Protein AF-A0A2V9M3U2-F1 (afdb_monomer_lite)

Foldseek 3Di:
DDDDDDDDDPPDPDLPAAADEDEDPAAEEDDQSNPPHEDAAEYEDAAPYEYEYEFQYEYAYAAAYEDHYNHEYHAAYDLVGAYEYYHPDPDAAAQSYAAYEYCAEYDHERYEQASHQENYEHEDDDDPDDGHHYDYPNYHQPRYVHRYHYHHDDDD

pLDDT: mean 86.23, std 19.19, range [39.12, 98.88]

Sequence (156 aa):
MKKENARTAVLALGVVLADVSGEISQDTTWTFSGSPYIITGDVTVNGGYTLTIEPGVSAKFEAATRLIILGKLVAKGTDTDRILFTSNDPAPTKGSWGGIVAPGAASIRFATIEHADSGLSAAGGFFDGPFPHVTISDSLLRNNTRGFAYDAYVES

Radius of gyration: 18.28 Å; chains: 1; bounding box: 63×44×54 Å

Secondary structure (DSSP, 8-state):
-----------------EEEEEEE-S-EEE-GGGPSEEEEEEEEE-TT-EEEE-TT-EEEEPTT-EEEESSEEEEE--SSS-EEEEES-SS--TTSEEEEEESSEEEEESEEEESEEEEEEEEES--SSS---EEEES-EEES-SEEEEEEE----

Structure (mmCIF, N/CA/C/O backbone):
data_AF-A0A2V9M3U2-F1
#
_entry.id   AF-A0A2V9M3U2-F1
#
loop_
_atom_site.group_PDB
_atom_site.id
_atom_site.type_symbol
_atom_site.label_atom_id
_atom_site.label_alt_id
_atom_site.label_comp_id
_atom_site.label_asym_id
_atom_site.label_entity_id
_atom_site.label_seq_id
_atom_site.pdbx_PDB_ins_code
_atom_site.Cartn_x
_atom_site.Cartn_y
_atom_site.Cartn_z
_atom_site.occupancy
_atom_site.B_iso_or_equiv
_atom_site.auth_seq_id
_atom_site.auth_comp_id
_atom_site.auth_asym_id
_atom_site.auth_atom_id
_atom_site.pdbx_PDB_model_num
ATOM 1 N N . MET A 1 1 ? -42.827 29.339 -29.833 1.00 48.06 1 MET A N 1
ATOM 2 C CA . MET A 1 1 ? -41.911 28.311 -30.377 1.00 48.06 1 MET A CA 1
ATOM 3 C C . MET A 1 1 ? -40.474 28.689 -30.040 1.00 48.06 1 MET A C 1
ATOM 5 O O . MET A 1 1 ? -39.884 29.497 -30.743 1.00 48.06 1 MET A O 1
ATOM 9 N N . LYS A 1 2 ? -39.923 28.153 -28.947 1.00 42.19 2 LYS A N 1
ATOM 10 C CA . LYS A 1 2 ? -38.478 28.166 -28.684 1.00 42.19 2 LYS A CA 1
ATOM 11 C C . LYS A 1 2 ? -38.010 26.721 -28.823 1.00 42.19 2 LYS A C 1
ATOM 13 O O . LYS A 1 2 ? -38.565 25.846 -28.172 1.00 42.19 2 LYS A O 1
ATOM 18 N N . LYS A 1 3 ? -37.087 26.475 -29.751 1.00 41.81 3 LYS A N 1
ATOM 19 C CA . LYS A 1 3 ? -36.457 25.168 -29.943 1.00 41.81 3 LYS A CA 1
ATOM 20 C C . LYS A 1 3 ? -35.426 24.995 -28.828 1.00 41.81 3 LYS A C 1
ATOM 22 O O . LYS A 1 3 ? -34.456 25.747 -28.784 1.00 41.81 3 LYS A O 1
ATOM 27 N N . GLU A 1 4 ? -35.666 24.057 -27.922 1.00 41.47 4 GLU A N 1
ATOM 28 C CA . GLU A 1 4 ? -34.652 23.574 -26.987 1.00 41.47 4 GLU A CA 1
ATOM 29 C C . GLU A 1 4 ? -33.711 22.638 -27.750 1.00 41.47 4 GLU A C 1
ATOM 31 O O . GLU A 1 4 ? -34.114 21.587 -28.243 1.00 41.47 4 GLU A O 1
ATOM 36 N N . ASN A 1 5 ? -32.454 23.053 -27.893 1.00 41.53 5 ASN A N 1
ATOM 37 C CA . ASN A 1 5 ? -31.397 22.197 -28.410 1.00 41.53 5 ASN A CA 1
ATOM 38 C C . ASN A 1 5 ? -30.869 21.349 -27.253 1.00 41.53 5 ASN A C 1
ATOM 40 O O . ASN A 1 5 ? -30.126 21.845 -26.405 1.00 41.53 5 ASN A O 1
ATOM 44 N N . ALA A 1 6 ? -31.242 20.071 -27.244 1.00 48.72 6 ALA A N 1
ATOM 45 C CA . ALA A 1 6 ? -30.628 19.058 -26.403 1.00 48.72 6 ALA A CA 1
ATOM 46 C C . ALA A 1 6 ? -29.113 19.021 -26.667 1.00 48.72 6 ALA A C 1
ATOM 48 O O . ALA A 1 6 ? -28.667 18.647 -27.752 1.00 48.72 6 ALA A O 1
ATOM 49 N N . ARG A 1 7 ? -28.313 19.431 -25.679 1.00 52.56 7 ARG A N 1
ATOM 50 C CA . ARG A 1 7 ? -26.883 19.121 -25.635 1.00 52.56 7 ARG A CA 1
ATOM 51 C C . ARG A 1 7 ? -26.707 17.899 -24.745 1.00 52.56 7 ARG A C 1
ATOM 53 O O . ARG A 1 7 ? -26.876 17.974 -23.536 1.00 52.56 7 ARG A O 1
ATOM 60 N N . THR A 1 8 ? -26.441 16.784 -25.413 1.00 42.78 8 THR A N 1
ATOM 61 C CA . THR A 1 8 ? -25.941 15.497 -24.930 1.00 42.78 8 THR A CA 1
ATOM 62 C C . THR A 1 8 ? -25.300 15.555 -23.542 1.00 42.78 8 THR A C 1
ATOM 64 O O . THR A 1 8 ? -24.238 16.150 -23.370 1.00 42.78 8 THR A O 1
ATOM 67 N N . ALA A 1 9 ? -25.910 14.877 -22.570 1.00 39.12 9 ALA A N 1
ATOM 68 C CA . ALA A 1 9 ? -25.224 14.484 -21.349 1.00 39.12 9 ALA A CA 1
ATOM 69 C C . ALA A 1 9 ? -24.235 13.365 -21.705 1.00 39.12 9 ALA A C 1
ATOM 71 O O . ALA A 1 9 ? -24.638 12.246 -22.021 1.00 39.12 9 ALA A O 1
ATOM 72 N N . VAL A 1 10 ? -22.939 13.670 -21.697 1.00 42.22 10 VAL A N 1
ATOM 73 C CA . VAL A 1 10 ? -21.903 12.636 -21.685 1.00 42.22 10 VAL A CA 1
ATOM 74 C C . VAL A 1 10 ? -21.813 12.152 -20.241 1.00 42.22 10 VAL A C 1
ATOM 76 O O . VAL A 1 10 ? -21.243 12.832 -19.393 1.00 42.22 10 VAL A O 1
ATOM 79 N N . LEU A 1 11 ? -22.418 11.001 -19.942 1.00 43.78 11 LEU A N 1
ATOM 80 C CA . LEU A 1 11 ? -22.117 10.259 -18.720 1.00 43.78 11 LEU A CA 1
ATOM 81 C C . LEU A 1 11 ? -20.687 9.733 -18.860 1.00 43.78 11 LEU A C 1
ATOM 83 O O . LEU A 1 11 ? -20.460 8.647 -19.388 1.00 43.78 11 LEU A O 1
ATOM 87 N N . ALA A 1 12 ? -19.707 10.518 -18.422 1.00 43.09 12 ALA A N 1
ATOM 88 C CA . ALA A 1 12 ? -18.435 9.933 -18.055 1.00 43.09 12 ALA A CA 1
ATOM 89 C C . ALA A 1 12 ? -18.712 9.068 -16.818 1.00 43.09 12 ALA A C 1
ATOM 91 O O . ALA A 1 12 ? -18.976 9.597 -15.740 1.00 43.09 12 ALA A O 1
ATOM 92 N N . LEU A 1 13 ? -18.659 7.742 -16.964 1.00 49.88 13 LEU A N 1
ATOM 93 C CA . LEU A 1 13 ? -18.340 6.844 -15.850 1.00 49.88 13 LEU A CA 1
ATOM 94 C C . LEU A 1 13 ? -16.880 7.124 -15.467 1.00 49.88 13 LEU A C 1
ATOM 96 O O . LEU A 1 13 ? -15.972 6.357 -15.768 1.00 49.88 13 LEU A O 1
ATOM 100 N N . GLY A 1 14 ? -16.643 8.317 -14.928 1.00 40.72 14 GLY A N 1
ATOM 101 C CA . GLY A 1 14 ? -15.350 8.741 -14.442 1.00 40.72 14 GLY A CA 1
ATOM 102 C C . GLY A 1 14 ? -15.146 8.072 -13.103 1.00 40.72 14 GLY A C 1
ATOM 103 O O . GLY A 1 14 ? -15.762 8.471 -12.118 1.00 40.72 14 GLY A O 1
ATOM 104 N N . VAL A 1 15 ? -14.285 7.060 -13.065 1.00 50.09 15 VAL A N 1
ATOM 105 C CA . VAL A 1 15 ? -13.543 6.774 -11.841 1.00 50.09 15 VAL A CA 1
ATOM 106 C C . VAL A 1 15 ? -12.860 8.089 -11.482 1.00 50.09 15 VAL A C 1
ATOM 108 O O . VAL A 1 15 ? -11.994 8.559 -12.221 1.00 50.09 15 VAL A O 1
ATOM 111 N N . VAL A 1 16 ? -13.323 8.751 -10.424 1.00 51.53 16 VAL A N 1
ATOM 112 C CA . VAL A 1 16 ? -12.576 9.868 -9.855 1.00 51.53 16 VAL A CA 1
ATOM 113 C C . VAL A 1 16 ? -11.318 9.224 -9.300 1.00 51.53 16 VAL A C 1
ATOM 115 O O . VAL A 1 16 ? -11.398 8.481 -8.326 1.00 51.53 16 VAL A O 1
ATOM 118 N N . LEU A 1 17 ? -10.185 9.425 -9.974 1.00 56.06 17 LEU A N 1
ATOM 119 C CA . LEU A 1 17 ? -8.894 9.034 -9.427 1.00 56.06 17 LEU A CA 1
ATOM 120 C C . LEU A 1 17 ? -8.763 9.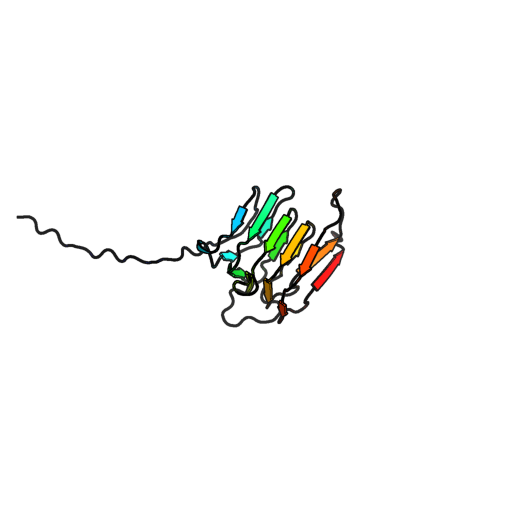747 -8.083 1.00 56.06 17 LEU A C 1
ATOM 122 O O . LEU A 1 17 ? -8.820 10.976 -8.013 1.00 56.06 17 LEU A O 1
ATOM 126 N N . ALA A 1 18 ? -8.702 8.964 -7.013 1.00 76.62 18 ALA A N 1
ATOM 127 C CA . ALA A 1 18 ? -8.449 9.500 -5.695 1.00 76.62 18 ALA A CA 1
ATOM 128 C C . ALA A 1 18 ? -6.944 9.740 -5.605 1.00 76.62 18 ALA A C 1
ATOM 130 O O . ALA A 1 18 ? -6.186 8.809 -5.329 1.00 76.62 18 ALA A O 1
ATOM 131 N N . ASP A 1 19 ? -6.521 10.969 -5.889 1.00 89.12 19 ASP A N 1
ATOM 132 C CA . ASP A 1 19 ? -5.163 11.409 -5.600 1.00 89.12 19 ASP A CA 1
ATOM 133 C C . ASP A 1 19 ? -5.012 11.502 -4.074 1.00 89.12 19 ASP A C 1
ATOM 135 O O . ASP A 1 19 ? -5.755 12.227 -3.406 1.00 89.12 19 ASP A O 1
ATOM 139 N N . VAL A 1 20 ? -4.079 10.738 -3.507 1.00 93.44 20 VAL A N 1
ATOM 140 C CA . VAL A 1 20 ? -3.863 10.634 -2.060 1.00 93.44 20 VAL A CA 1
ATOM 141 C C . VAL A 1 20 ? -2.445 11.062 -1.711 1.00 93.44 20 VAL A C 1
ATOM 143 O O . VAL A 1 20 ? -1.473 10.603 -2.305 1.00 93.44 20 VAL A O 1
ATOM 146 N N . SER A 1 21 ? -2.324 11.938 -0.719 1.00 95.75 21 SER A N 1
ATOM 147 C CA . SER A 1 21 ? -1.053 12.362 -0.130 1.00 95.75 21 SER A CA 1
ATOM 148 C C . SER A 1 21 ? -1.302 12.950 1.263 1.00 95.75 21 SER A C 1
ATOM 150 O O . SER A 1 21 ? -2.445 13.265 1.608 1.00 95.75 21 SER A O 1
ATOM 152 N N . GLY A 1 22 ? -0.244 13.122 2.053 1.00 95.00 22 GLY A N 1
ATOM 153 C CA . GLY A 1 22 ? -0.307 13.778 3.355 1.00 95.00 22 GLY A CA 1
ATOM 154 C C . GLY A 1 22 ? -0.735 12.850 4.490 1.00 95.00 22 GLY A C 1
ATOM 155 O O . GLY A 1 22 ? -0.524 11.638 4.455 1.00 95.00 22 GLY A O 1
ATOM 156 N N . GLU A 1 23 ? -1.295 13.434 5.545 1.00 96.12 23 GLU A N 1
ATOM 157 C CA . GLU A 1 23 ? -1.592 12.716 6.782 1.00 96.12 23 GLU A CA 1
ATOM 158 C C . GLU A 1 23 ? -3.023 12.171 6.825 1.00 96.12 23 GLU A C 1
ATOM 160 O O . GLU A 1 23 ? -3.996 12.860 6.517 1.00 96.12 23 GLU A O 1
ATOM 165 N N . ILE A 1 24 ? -3.155 10.937 7.303 1.00 95.88 24 ILE A N 1
ATOM 166 C CA . ILE A 1 24 ? -4.411 10.332 7.731 1.00 95.88 24 ILE A CA 1
ATOM 167 C C . ILE A 1 24 ? -4.503 10.522 9.247 1.00 95.88 24 ILE A C 1
ATOM 169 O O . ILE A 1 24 ? -3.863 9.813 10.027 1.00 95.88 24 ILE A O 1
ATOM 173 N N . SER A 1 25 ? -5.302 11.511 9.647 1.00 95.88 25 SER A N 1
ATOM 174 C CA . SER A 1 25 ? -5.528 11.918 11.040 1.00 95.88 25 SER A CA 1
ATOM 175 C C . SER A 1 25 ? -6.902 11.497 11.579 1.00 95.88 25 SER A C 1
ATOM 177 O O . SER A 1 25 ? -7.421 12.119 12.502 1.00 95.88 25 SER A O 1
ATOM 179 N N . GLN A 1 26 ? -7.527 10.503 10.949 1.00 95.12 26 GLN A N 1
ATOM 180 C CA . GLN A 1 26 ? -8.750 9.834 11.392 1.00 95.12 26 GLN A CA 1
ATOM 181 C C . GLN A 1 26 ? -8.830 8.451 10.740 1.00 95.12 26 GLN A C 1
ATOM 183 O O . GLN A 1 26 ? -8.221 8.228 9.689 1.00 95.12 26 GLN A O 1
ATOM 188 N N . ASP A 1 27 ? -9.606 7.535 11.318 1.00 96.56 27 ASP A N 1
ATOM 189 C CA . ASP A 1 27 ? -9.833 6.227 10.702 1.00 96.56 27 ASP A CA 1
ATOM 190 C C . ASP A 1 27 ? -10.360 6.389 9.272 1.00 96.56 27 ASP A C 1
ATOM 192 O O . ASP A 1 27 ? -11.329 7.105 9.013 1.00 96.56 27 ASP A O 1
ATOM 196 N N . THR A 1 28 ? -9.681 5.740 8.332 1.00 98.06 28 THR A N 1
ATOM 197 C CA . THR A 1 28 ? -9.921 5.901 6.898 1.00 98.06 28 THR A CA 1
ATOM 198 C C . THR A 1 28 ? -10.009 4.534 6.244 1.00 98.06 28 THR A C 1
ATOM 200 O O . THR A 1 28 ? -9.267 3.613 6.586 1.00 98.06 28 THR A O 1
ATOM 203 N N . THR A 1 29 ? -10.929 4.395 5.290 1.00 98.25 29 THR A N 1
ATOM 204 C CA . THR A 1 29 ? -11.069 3.178 4.487 1.00 98.25 29 THR A CA 1
ATOM 205 C C . THR A 1 29 ? -10.830 3.495 3.020 1.00 98.25 29 THR A C 1
ATOM 207 O O . THR A 1 29 ? -11.493 4.364 2.455 1.00 98.25 29 THR A O 1
ATOM 210 N N . TRP A 1 30 ? -9.894 2.780 2.403 1.00 97.88 30 TRP A N 1
ATOM 211 C CA . TRP A 1 30 ? -9.769 2.706 0.954 1.00 97.88 30 TRP A CA 1
ATOM 212 C C . TRP A 1 30 ? -10.667 1.581 0.453 1.00 97.88 30 TRP A C 1
ATOM 214 O O . TRP A 1 30 ? -10.437 0.410 0.766 1.00 97.88 30 TRP A O 1
ATOM 224 N N . THR A 1 31 ? -11.714 1.956 -0.275 1.00 97.38 31 THR A N 1
ATOM 225 C CA . THR A 1 31 ? -12.763 1.053 -0.741 1.00 97.38 31 THR A CA 1
ATOM 226 C C . THR A 1 31 ? -12.502 0.580 -2.158 1.00 97.38 31 THR A C 1
ATOM 228 O O . THR A 1 31 ? -11.878 1.280 -2.961 1.00 97.38 31 THR A O 1
ATOM 231 N N . PHE A 1 32 ? -13.040 -0.588 -2.508 1.00 95.25 32 PHE A N 1
ATOM 232 C CA . PHE A 1 32 ? -12.931 -1.104 -3.875 1.00 95.25 32 PHE A CA 1
ATOM 233 C C . PHE A 1 32 ? -13.499 -0.116 -4.909 1.00 95.25 32 PHE A C 1
ATOM 235 O O . PHE A 1 32 ? -12.890 0.119 -5.949 1.00 95.25 32 PHE A O 1
ATOM 242 N N . SER A 1 33 ? -14.623 0.540 -4.593 1.00 93.75 33 SER A N 1
ATOM 243 C CA . SER A 1 33 ? -15.260 1.530 -5.475 1.00 93.75 33 SER A CA 1
ATOM 244 C C . SER A 1 33 ? -14.427 2.793 -5.715 1.00 93.75 33 SER A C 1
ATOM 246 O O . SER A 1 33 ? -14.670 3.490 -6.696 1.00 93.75 33 SER A O 1
ATOM 248 N N . GLY A 1 34 ? -13.486 3.109 -4.818 1.00 92.88 34 GLY A N 1
ATOM 249 C CA . GLY A 1 34 ? -12.559 4.234 -4.973 1.00 92.88 34 GLY A CA 1
ATOM 250 C C . GLY A 1 34 ? -11.263 3.866 -5.698 1.00 92.88 34 GLY A C 1
ATOM 251 O O . GLY A 1 34 ? -10.408 4.723 -5.891 1.00 92.88 34 GLY A O 1
ATOM 252 N N . SER A 1 35 ? -11.092 2.598 -6.079 1.00 93.88 35 SER A N 1
ATOM 253 C CA . SER A 1 35 ? -9.876 2.112 -6.719 1.00 93.88 35 SER A CA 1
ATOM 254 C C . SER A 1 35 ? -9.815 2.491 -8.215 1.00 93.88 35 SER A C 1
ATOM 256 O O . SER A 1 35 ? -10.839 2.434 -8.899 1.00 93.88 35 SER A O 1
ATOM 258 N N . PRO A 1 36 ? -8.629 2.816 -8.770 1.00 96.88 36 PRO A N 1
ATOM 259 C CA . PRO A 1 36 ? -7.336 2.888 -8.097 1.00 96.88 36 PRO A CA 1
ATOM 260 C C . PRO A 1 36 ? -7.147 4.178 -7.290 1.00 96.88 36 PRO A C 1
ATOM 262 O O . PRO A 1 36 ? -7.550 5.257 -7.715 1.00 96.88 36 PRO A O 1
ATOM 265 N N . TYR A 1 37 ? -6.446 4.046 -6.165 1.00 97.50 37 TYR A N 1
ATOM 266 C CA . TYR A 1 37 ? -5.890 5.179 -5.428 1.00 97.50 37 TYR A CA 1
ATOM 267 C C . TYR A 1 37 ? -4.533 5.525 -6.036 1.00 97.50 37 TYR A C 1
ATOM 269 O O . TYR A 1 37 ? -3.688 4.634 -6.171 1.00 97.50 37 TYR A O 1
ATOM 277 N N . ILE A 1 38 ? -4.330 6.788 -6.407 1.00 97.81 38 ILE A N 1
ATOM 278 C CA . ILE A 1 38 ? -3.059 7.282 -6.946 1.00 97.81 38 ILE A CA 1
ATOM 279 C C . ILE A 1 38 ? -2.352 8.055 -5.841 1.00 97.81 38 ILE A C 1
ATOM 281 O O . ILE A 1 38 ? -2.823 9.090 -5.386 1.00 97.81 38 ILE A O 1
ATOM 285 N N . ILE A 1 39 ? -1.231 7.532 -5.367 1.00 98.12 39 ILE A N 1
ATOM 286 C CA . ILE A 1 39 ? -0.474 8.101 -4.264 1.00 98.12 39 ILE A CA 1
ATOM 287 C C . ILE A 1 39 ? 0.562 9.047 -4.863 1.00 98.12 39 ILE A C 1
ATOM 289 O O . ILE A 1 39 ? 1.564 8.608 -5.426 1.00 98.12 39 ILE A O 1
ATOM 293 N N . THR A 1 40 ? 0.284 10.346 -4.774 1.00 97.19 40 THR A N 1
ATOM 294 C CA . THR A 1 40 ? 1.060 11.417 -5.425 1.00 97.19 40 THR A CA 1
ATOM 295 C C . THR A 1 40 ? 2.106 12.050 -4.507 1.00 97.19 40 THR A C 1
ATOM 297 O O . THR A 1 40 ? 2.944 12.829 -4.955 1.00 97.19 40 THR A O 1
ATOM 300 N N . GLY A 1 41 ? 2.085 11.693 -3.224 1.00 96.56 41 GLY A N 1
ATOM 301 C CA . GLY A 1 41 ? 3.068 12.062 -2.209 1.00 96.56 41 GLY A CA 1
ATOM 302 C C . GLY A 1 41 ? 3.077 11.024 -1.091 1.00 96.56 41 GLY A C 1
ATOM 303 O O . GLY A 1 41 ? 2.244 10.121 -1.089 1.00 96.56 41 GLY A O 1
ATOM 304 N N . ASP A 1 42 ? 3.991 11.145 -0.130 1.00 97.75 42 ASP A N 1
ATOM 305 C CA . ASP A 1 42 ? 3.967 10.272 1.048 1.00 97.75 42 ASP A CA 1
ATOM 306 C C . ASP A 1 42 ? 2.591 10.325 1.730 1.00 97.75 42 ASP A C 1
ATOM 308 O O . ASP A 1 42 ? 2.010 11.400 1.907 1.00 97.75 42 ASP A O 1
ATOM 312 N N . VAL A 1 43 ? 2.076 9.154 2.105 1.00 98.25 43 VAL A N 1
ATOM 313 C CA . VAL A 1 43 ? 0.858 9.014 2.907 1.00 98.25 43 VAL A CA 1
ATOM 314 C C . VAL A 1 43 ? 1.252 8.499 4.276 1.00 98.25 43 VAL A C 1
ATOM 316 O O . VAL A 1 43 ? 1.779 7.392 4.386 1.00 98.25 43 VAL A O 1
ATOM 319 N N . THR A 1 44 ? 0.962 9.272 5.316 1.00 97.06 44 THR A N 1
ATOM 320 C CA . THR A 1 44 ? 1.293 8.916 6.699 1.00 97.06 44 THR A CA 1
ATOM 321 C C . THR A 1 44 ? 0.026 8.627 7.485 1.00 97.06 44 THR A C 1
ATOM 323 O O . THR A 1 44 ? -0.803 9.506 7.690 1.00 97.06 44 THR A O 1
ATOM 326 N N . VAL A 1 45 ? -0.127 7.397 7.966 1.00 96.19 45 VAL A N 1
ATOM 327 C CA . VAL A 1 45 ? -1.168 7.038 8.933 1.00 96.19 45 VAL A CA 1
ATOM 328 C C . VAL A 1 45 ? -0.664 7.402 10.317 1.00 96.19 45 VAL A C 1
ATOM 330 O O . VAL A 1 45 ? 0.218 6.720 10.845 1.00 96.19 45 VAL A O 1
ATOM 333 N N . ASN A 1 46 ? -1.212 8.468 10.897 1.00 93.94 46 ASN A N 1
ATOM 334 C CA . ASN A 1 46 ? -0.780 8.963 12.199 1.00 93.94 46 ASN A CA 1
ATOM 335 C C . ASN A 1 46 ? -1.099 7.961 13.320 1.00 93.94 46 ASN A C 1
ATOM 337 O O . ASN A 1 46 ? -2.013 7.137 13.221 1.00 93.94 46 ASN A O 1
ATOM 341 N N . GLY A 1 47 ? -0.331 8.046 14.409 1.00 91.62 47 GLY A N 1
ATOM 342 C CA . GLY A 1 47 ? -0.552 7.236 15.605 1.00 91.62 47 GLY A CA 1
ATOM 343 C C . GLY A 1 47 ? -1.987 7.372 16.128 1.00 91.62 47 GLY A C 1
ATOM 344 O O . GLY A 1 47 ? -2.551 8.462 16.143 1.00 91.62 47 GLY A O 1
ATOM 345 N N . GLY A 1 48 ? -2.580 6.252 16.548 1.00 90.62 48 GLY A N 1
ATOM 346 C CA . GLY A 1 48 ? -3.964 6.198 17.035 1.00 90.62 48 GLY A CA 1
ATOM 347 C C . GLY A 1 48 ? -5.030 5.994 15.954 1.00 90.62 48 GLY A C 1
ATOM 348 O O . GLY A 1 48 ? -6.164 5.687 16.310 1.00 90.62 48 GLY A O 1
ATOM 349 N N . TYR A 1 49 ? -4.675 6.078 14.667 1.00 94.81 49 TYR A N 1
ATOM 350 C CA . TYR A 1 49 ? -5.611 5.881 13.556 1.00 94.81 49 TYR A CA 1
ATOM 351 C C . TYR A 1 49 ? -5.325 4.618 12.751 1.00 94.81 49 TYR A C 1
ATOM 353 O O . TYR A 1 49 ? -4.204 4.096 12.721 1.00 94.81 49 TYR A O 1
ATOM 361 N N . THR A 1 50 ? -6.368 4.128 12.085 1.00 96.69 50 THR A N 1
ATOM 362 C CA . THR A 1 50 ? -6.318 2.944 11.231 1.00 96.69 50 THR A CA 1
ATOM 363 C C . THR A 1 50 ? -6.620 3.296 9.779 1.00 96.69 50 THR A C 1
ATOM 365 O O . THR A 1 50 ? -7.671 3.854 9.467 1.00 96.69 50 THR A O 1
ATOM 368 N N . LEU A 1 51 ? -5.735 2.874 8.876 1.00 98.50 51 LEU A N 1
ATOM 369 C CA . LEU A 1 51 ? -6.052 2.730 7.460 1.00 98.50 51 LEU A CA 1
ATOM 370 C C . LEU A 1 51 ? -6.514 1.295 7.195 1.00 98.50 51 LEU A C 1
ATOM 372 O O . LEU A 1 51 ? -5.751 0.341 7.371 1.00 98.50 51 LEU A O 1
ATOM 376 N N . THR A 1 52 ? -7.763 1.148 6.763 1.00 98.56 52 THR A N 1
ATOM 377 C CA . THR A 1 52 ? -8.316 -0.124 6.283 1.00 98.56 52 THR A CA 1
ATOM 378 C C . THR A 1 52 ? -8.342 -0.122 4.761 1.00 98.56 52 THR A C 1
ATOM 380 O O . THR A 1 52 ? -8.796 0.841 4.153 1.00 98.56 52 THR A O 1
ATOM 383 N N . ILE A 1 53 ? -7.865 -1.194 4.137 1.00 98.69 53 ILE A N 1
ATOM 384 C CA . ILE A 1 53 ? -7.880 -1.363 2.684 1.00 98.69 53 ILE A CA 1
ATOM 385 C C . ILE A 1 53 ? -8.703 -2.606 2.360 1.00 98.69 53 ILE A C 1
ATOM 387 O O . ILE A 1 53 ? -8.385 -3.708 2.822 1.00 98.69 53 ILE A O 1
ATOM 391 N N . GLU A 1 54 ? -9.777 -2.407 1.600 1.00 98.44 54 GLU A N 1
ATOM 392 C CA . GLU A 1 54 ? -10.697 -3.469 1.193 1.00 98.44 54 GLU A CA 1
ATOM 393 C C . GLU A 1 54 ? -10.071 -4.432 0.164 1.00 98.44 54 GLU A C 1
ATOM 395 O O . GLU A 1 54 ? -9.136 -4.058 -0.553 1.00 98.44 54 GLU A O 1
ATOM 400 N N . PRO A 1 55 ? -10.585 -5.673 0.050 1.00 98.75 55 PRO A N 1
ATOM 401 C CA . PRO A 1 55 ? -10.208 -6.591 -1.023 1.00 98.75 55 PRO A CA 1
ATOM 402 C C . PRO A 1 55 ? -10.319 -5.969 -2.421 1.00 98.75 55 PRO A C 1
ATOM 404 O O . PRO A 1 55 ? -11.201 -5.157 -2.693 1.00 98.75 55 PRO A O 1
ATOM 407 N N . GLY A 1 56 ? -9.409 -6.360 -3.315 1.00 98.31 56 GLY A N 1
ATOM 408 C CA . GLY A 1 56 ? -9.370 -5.898 -4.707 1.00 98.31 56 GLY A CA 1
ATOM 409 C C . GLY A 1 56 ? -8.864 -4.464 -4.926 1.00 98.31 56 GLY A C 1
ATOM 410 O O . GLY A 1 56 ? -8.715 -4.047 -6.075 1.00 98.31 56 GLY A O 1
ATOM 411 N N . VAL A 1 57 ? -8.572 -3.697 -3.869 1.00 98.56 57 VAL A N 1
ATOM 412 C CA . VAL A 1 57 ? -8.049 -2.331 -4.015 1.00 98.56 57 VAL A CA 1
ATOM 413 C C . VAL A 1 57 ? -6.647 -2.337 -4.628 1.00 98.56 57 VAL A C 1
ATOM 415 O O . VAL A 1 57 ? -5.740 -3.026 -4.166 1.00 98.56 57 VAL A O 1
ATOM 418 N N . SER A 1 58 ? -6.463 -1.503 -5.649 1.00 98.50 58 SER A N 1
ATOM 419 C CA . SER A 1 58 ? -5.165 -1.096 -6.189 1.00 98.50 58 SER A CA 1
ATOM 420 C C . SER A 1 58 ? -4.748 0.280 -5.661 1.00 98.50 58 SER A C 1
ATOM 422 O O . SER A 1 58 ? -5.468 1.263 -5.854 1.00 98.50 58 SER A O 1
ATOM 424 N N . ALA A 1 59 ? -3.571 0.339 -5.043 1.00 98.44 59 ALA A N 1
ATOM 425 C CA . ALA A 1 59 ? -2.857 1.541 -4.629 1.00 98.44 59 ALA A CA 1
ATOM 426 C C . ALA A 1 59 ? -1.597 1.697 -5.498 1.00 98.44 59 ALA A C 1
ATOM 428 O O . ALA A 1 59 ? -0.725 0.821 -5.503 1.00 98.44 59 ALA A O 1
ATOM 429 N N . LYS A 1 60 ? -1.530 2.789 -6.265 1.00 98.50 60 LYS A N 1
ATOM 430 C CA . LYS A 1 60 ? -0.466 3.060 -7.236 1.00 98.50 60 LYS A CA 1
ATOM 431 C C . LYS A 1 60 ? 0.364 4.259 -6.810 1.00 98.50 60 LYS A C 1
ATOM 433 O O . LYS A 1 60 ? -0.172 5.348 -6.675 1.00 98.50 60 LYS A O 1
ATOM 438 N N . PHE A 1 61 ? 1.658 4.057 -6.627 1.00 98.56 61 PHE A N 1
ATOM 439 C CA . PHE A 1 61 ? 2.571 5.029 -6.039 1.00 98.56 61 PHE A CA 1
ATOM 440 C C . PHE A 1 61 ? 3.396 5.741 -7.107 1.00 98.56 61 PHE A C 1
ATOM 442 O O . PHE A 1 61 ? 4.065 5.093 -7.918 1.00 98.56 61 PHE A O 1
ATOM 449 N N . GLU A 1 62 ? 3.366 7.071 -7.094 1.00 98.06 62 GLU A N 1
ATOM 450 C CA . GLU A 1 62 ? 4.292 7.896 -7.866 1.00 98.06 62 GLU A CA 1
ATOM 451 C C . GLU A 1 62 ? 5.736 7.723 -7.373 1.00 98.06 62 GLU A C 1
ATOM 453 O O . GLU A 1 62 ? 6.000 7.206 -6.278 1.00 98.06 62 GLU A O 1
ATOM 458 N N . ALA A 1 63 ? 6.689 8.164 -8.194 1.00 96.75 63 ALA A N 1
ATOM 459 C CA . ALA A 1 63 ? 8.109 8.047 -7.888 1.00 96.75 63 ALA A CA 1
ATOM 460 C C . ALA A 1 63 ? 8.467 8.658 -6.521 1.00 96.75 63 ALA A C 1
ATOM 462 O O . ALA A 1 63 ? 7.992 9.730 -6.156 1.00 96.75 63 ALA A O 1
ATOM 463 N N . ALA A 1 64 ? 9.344 7.972 -5.780 1.00 89.88 64 ALA A N 1
ATOM 464 C CA . ALA A 1 64 ? 9.834 8.383 -4.458 1.00 89.88 64 ALA A CA 1
ATOM 465 C C . ALA A 1 64 ? 8.762 8.557 -3.357 1.00 89.88 64 ALA A C 1
ATOM 467 O O . ALA A 1 64 ? 9.073 9.108 -2.304 1.00 89.88 64 ALA A O 1
ATOM 468 N N . THR A 1 65 ? 7.540 8.049 -3.552 1.00 97.19 65 THR A N 1
ATOM 469 C CA . THR A 1 65 ? 6.483 8.076 -2.525 1.00 97.19 65 THR A CA 1
ATOM 470 C C . THR A 1 65 ? 6.458 6.808 -1.670 1.00 97.19 65 THR A C 1
ATOM 472 O O . THR A 1 65 ? 6.870 5.725 -2.104 1.00 97.19 65 THR A O 1
ATOM 475 N N . ARG A 1 66 ? 5.973 6.938 -0.434 1.00 97.44 66 ARG A N 1
ATOM 476 C CA . ARG A 1 66 ? 5.860 5.866 0.563 1.00 97.44 66 ARG A CA 1
ATOM 477 C C . ARG A 1 66 ? 4.481 5.840 1.207 1.00 97.44 66 ARG A C 1
ATOM 479 O O . ARG A 1 66 ? 3.816 6.865 1.347 1.00 97.44 66 ARG A O 1
ATOM 486 N N . LEU A 1 67 ? 4.103 4.661 1.691 1.00 97.94 67 LEU A N 1
ATOM 487 C CA . LEU A 1 67 ? 3.036 4.509 2.679 1.00 97.94 67 LEU A CA 1
ATOM 488 C C . LEU A 1 67 ? 3.671 4.308 4.057 1.00 97.94 67 LEU A C 1
ATOM 490 O O . LEU A 1 67 ? 4.290 3.275 4.307 1.00 97.94 67 LEU A O 1
ATOM 494 N N . ILE A 1 68 ? 3.525 5.291 4.940 1.00 95.94 68 ILE A N 1
ATOM 495 C CA . ILE A 1 68 ? 4.136 5.325 6.270 1.00 95.94 68 ILE A CA 1
ATOM 496 C C . ILE A 1 68 ? 3.060 5.031 7.315 1.00 95.94 68 ILE A C 1
ATOM 498 O O . ILE A 1 68 ? 2.058 5.734 7.411 1.00 95.94 68 ILE A O 1
ATOM 502 N N . ILE A 1 69 ? 3.251 3.991 8.121 1.00 94.81 69 ILE A N 1
ATOM 503 C CA . ILE A 1 69 ? 2.267 3.522 9.100 1.00 94.81 69 ILE A CA 1
ATOM 504 C C . ILE A 1 69 ? 2.798 3.771 10.508 1.00 94.81 69 ILE A C 1
ATOM 506 O O . ILE A 1 69 ? 3.445 2.898 11.079 1.00 94.81 69 ILE A O 1
ATOM 510 N N . LEU A 1 70 ? 2.527 4.949 11.076 1.00 91.88 70 LEU A N 1
ATOM 511 C CA . LEU A 1 70 ? 2.782 5.224 12.499 1.00 91.88 70 LEU A CA 1
ATOM 512 C C . LEU A 1 70 ? 1.655 4.662 13.383 1.00 91.88 70 LEU A C 1
ATOM 514 O O . LEU A 1 70 ? 1.892 4.244 14.511 1.00 91.88 70 LEU A O 1
ATOM 518 N N . GLY A 1 71 ? 0.426 4.647 12.862 1.00 92.81 71 GLY A N 1
ATOM 519 C CA . GLY A 1 71 ? -0.742 4.013 13.468 1.00 92.81 71 GLY A CA 1
ATOM 520 C C . GLY A 1 71 ? -0.875 2.539 13.088 1.00 92.81 71 GLY A C 1
ATOM 521 O O . GLY A 1 71 ? -0.004 1.714 13.381 1.00 92.81 71 GLY A O 1
ATOM 522 N N . LYS A 1 72 ? -1.999 2.193 12.450 1.00 94.56 72 LYS A N 1
ATOM 523 C CA . LYS A 1 72 ? -2.324 0.817 12.063 1.00 94.56 72 LYS A CA 1
ATOM 524 C C . LYS A 1 72 ? -2.718 0.694 10.594 1.00 94.56 72 LYS A C 1
ATOM 526 O O . LYS A 1 72 ? -3.568 1.432 10.108 1.00 94.56 72 LYS A O 1
ATOM 531 N N . LEU A 1 73 ? -2.180 -0.319 9.921 1.00 97.62 73 LEU A N 1
ATOM 532 C CA . LEU A 1 73 ? -2.632 -0.771 8.605 1.00 97.62 73 LEU A CA 1
ATOM 533 C C . LEU A 1 73 ? -3.382 -2.103 8.719 1.00 97.62 73 LEU A C 1
ATOM 535 O O . LEU A 1 73 ? -2.869 -3.076 9.280 1.00 97.62 73 LEU A O 1
ATOM 539 N N . VAL A 1 74 ? -4.579 -2.168 8.139 1.00 98.25 74 VAL A N 1
ATOM 540 C CA . VAL A 1 74 ? -5.337 -3.408 7.932 1.00 98.25 74 VAL A CA 1
ATOM 541 C C . VAL A 1 74 ? -5.606 -3.567 6.440 1.00 98.25 74 VAL A C 1
ATOM 543 O O . VAL A 1 74 ? -6.538 -2.978 5.908 1.00 98.25 74 VAL A O 1
ATOM 546 N N . ALA A 1 75 ? -4.801 -4.386 5.768 1.00 98.56 75 ALA A N 1
ATOM 547 C CA . ALA A 1 75 ? -4.944 -4.693 4.347 1.00 98.56 75 ALA A CA 1
ATOM 548 C C . ALA A 1 75 ? -5.208 -6.194 4.190 1.00 98.56 75 ALA A C 1
ATOM 550 O O . ALA A 1 75 ? -4.283 -7.006 4.174 1.00 98.56 75 ALA A O 1
ATOM 551 N N . LYS A 1 76 ? -6.485 -6.579 4.136 1.00 97.44 76 LYS A N 1
ATOM 552 C CA . LYS A 1 76 ? -6.906 -7.986 4.105 1.00 97.44 76 LYS A CA 1
ATOM 553 C C . LYS A 1 76 ? -7.700 -8.255 2.835 1.00 97.44 76 LYS A C 1
ATOM 555 O O . LYS A 1 76 ? -8.916 -8.113 2.838 1.00 97.44 76 LYS A O 1
ATOM 560 N N . GLY A 1 77 ? -6.995 -8.638 1.773 1.00 98.12 77 GLY A N 1
ATOM 561 C CA . GLY A 1 77 ? -7.619 -9.129 0.548 1.00 98.12 77 GLY A CA 1
ATOM 562 C C . GLY A 1 77 ? -8.167 -10.546 0.706 1.00 98.12 77 GLY A C 1
ATOM 563 O O . GLY A 1 77 ? -8.170 -11.119 1.802 1.00 98.12 77 GLY A O 1
ATOM 564 N N . THR A 1 78 ? -8.562 -11.136 -0.415 1.00 98.06 78 THR A N 1
ATOM 565 C CA . THR A 1 78 ? -8.909 -12.559 -0.528 1.00 98.06 78 THR A CA 1
ATOM 566 C C . THR A 1 78 ? -8.015 -13.243 -1.562 1.00 98.06 78 THR A C 1
ATOM 568 O O . THR A 1 78 ? -7.233 -12.600 -2.264 1.00 98.06 78 THR A O 1
ATOM 571 N N . ASP A 1 79 ? -8.092 -14.567 -1.648 1.00 95.50 79 ASP A N 1
ATOM 572 C CA . ASP A 1 79 ? -7.395 -15.344 -2.673 1.00 95.50 79 ASP A CA 1
ATOM 573 C C . ASP A 1 79 ? -7.802 -14.941 -4.100 1.00 95.50 79 ASP A C 1
ATOM 575 O O . ASP A 1 79 ? -6.943 -14.920 -4.985 1.00 95.50 79 ASP A O 1
ATOM 579 N N . THR A 1 80 ? -9.068 -14.562 -4.300 1.00 97.06 80 THR A N 1
ATOM 580 C CA . THR A 1 80 ? -9.611 -14.063 -5.573 1.00 97.06 80 THR A CA 1
ATOM 581 C C . THR A 1 80 ? -9.387 -12.568 -5.790 1.00 97.06 80 THR A C 1
ATOM 583 O O . THR A 1 80 ? -9.089 -12.158 -6.909 1.00 97.06 80 THR A O 1
ATOM 586 N N . ASP A 1 81 ? -9.468 -11.762 -4.730 1.00 97.75 81 ASP A N 1
ATOM 587 C CA . ASP A 1 81 ? -9.472 -10.297 -4.786 1.00 97.75 81 ASP A CA 1
ATOM 588 C C . ASP A 1 81 ? -8.322 -9.740 -3.947 1.00 97.75 81 ASP A C 1
ATOM 590 O O . ASP A 1 81 ? -8.475 -9.186 -2.849 1.00 97.75 81 ASP A O 1
ATOM 594 N N . ARG A 1 82 ? -7.116 -9.935 -4.481 1.00 98.56 82 ARG A N 1
ATOM 595 C CA . ARG A 1 82 ? -5.879 -9.493 -3.841 1.00 98.56 82 ARG A CA 1
ATOM 596 C C . ARG A 1 82 ? -5.764 -7.972 -3.866 1.00 98.56 82 ARG A C 1
ATOM 598 O O . ARG A 1 82 ? -6.093 -7.335 -4.861 1.00 98.56 82 ARG A O 1
ATOM 605 N N . ILE A 1 83 ? -5.218 -7.403 -2.796 1.00 98.88 83 ILE A N 1
ATOM 606 C CA . ILE A 1 83 ? -4.849 -5.979 -2.754 1.00 98.88 83 ILE A CA 1
ATOM 607 C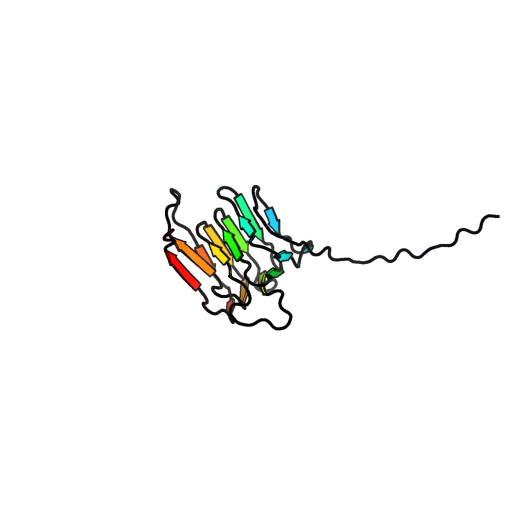 C . ILE A 1 83 ? -3.537 -5.794 -3.521 1.00 98.88 83 ILE A C 1
ATOM 609 O O . ILE A 1 83 ? -2.606 -6.579 -3.330 1.00 98.88 83 ILE A O 1
ATOM 613 N N . LEU A 1 84 ? -3.438 -4.768 -4.365 1.00 98.81 84 LEU A N 1
ATOM 614 C CA . LEU A 1 84 ? -2.232 -4.459 -5.134 1.00 98.81 84 LEU A CA 1
ATOM 615 C C . LEU A 1 84 ? -1.599 -3.151 -4.652 1.00 98.81 84 LEU A C 1
ATOM 617 O O . LEU A 1 84 ? -2.217 -2.096 -4.750 1.00 98.81 84 LEU A O 1
ATOM 621 N N . PHE A 1 85 ? -0.346 -3.217 -4.207 1.00 98.81 85 PHE A N 1
ATOM 622 C CA . PHE A 1 85 ? 0.523 -2.059 -3.995 1.00 98.81 85 PHE A CA 1
ATOM 623 C C . PHE A 1 85 ? 1.613 -2.081 -5.069 1.00 98.81 85 PHE A C 1
ATOM 625 O O . PHE A 1 85 ? 2.407 -3.025 -5.126 1.00 98.81 85 PHE A O 1
ATOM 632 N N . THR A 1 86 ? 1.630 -1.083 -5.950 1.00 98.69 86 THR A N 1
ATOM 633 C CA . THR A 1 86 ? 2.547 -1.047 -7.101 1.00 98.69 86 THR A CA 1
ATOM 634 C C . THR A 1 86 ? 2.891 0.385 -7.499 1.00 98.69 86 THR A C 1
ATOM 636 O O . THR A 1 86 ? 2.299 1.329 -6.991 1.00 98.69 86 THR A O 1
ATOM 639 N N . SER A 1 87 ? 3.834 0.571 -8.415 1.00 98.38 87 SER A N 1
ATOM 640 C CA . SER A 1 87 ? 4.137 1.899 -8.956 1.00 98.38 87 SER A CA 1
ATOM 641 C C . SER A 1 87 ? 3.053 2.378 -9.936 1.00 98.38 87 SER A C 1
ATOM 643 O O . SER A 1 87 ? 2.406 1.567 -10.603 1.00 98.38 87 SER A O 1
ATOM 645 N N . ASN A 1 88 ? 2.859 3.695 -10.037 1.00 97.94 88 ASN A N 1
ATOM 646 C CA . ASN A 1 88 ? 2.042 4.321 -11.080 1.00 97.94 88 ASN A CA 1
ATOM 647 C C . ASN A 1 88 ? 2.802 4.528 -12.409 1.00 97.94 88 ASN A C 1
ATOM 649 O O . ASN A 1 88 ? 2.205 4.957 -13.395 1.00 97.94 88 ASN A O 1
ATOM 653 N N . ASP A 1 89 ? 4.097 4.199 -12.461 1.00 96.81 89 ASP A N 1
ATOM 654 C CA . ASP A 1 89 ? 4.903 4.252 -13.682 1.00 96.81 89 ASP A CA 1
ATOM 655 C C . ASP A 1 89 ? 4.369 3.247 -14.729 1.00 96.81 89 ASP A C 1
ATOM 657 O O . ASP A 1 89 ? 4.127 2.083 -14.389 1.00 96.81 89 ASP A O 1
ATOM 661 N N . PRO A 1 90 ? 4.175 3.643 -16.004 1.00 94.88 90 PRO A N 1
ATOM 662 C CA . PRO A 1 90 ? 3.774 2.723 -17.072 1.00 94.88 90 PRO A CA 1
ATOM 663 C C . PRO A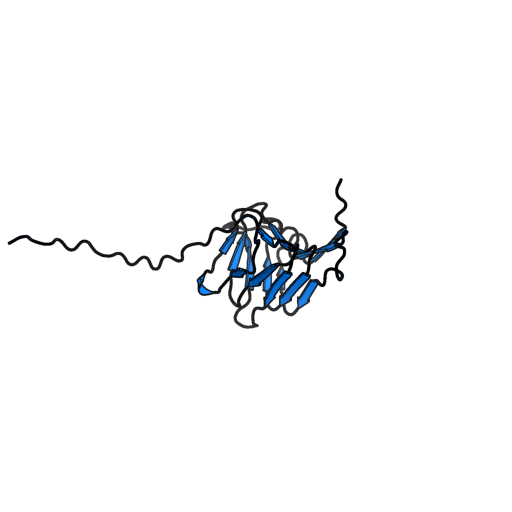 1 90 ? 4.805 1.622 -17.385 1.00 94.88 90 PRO A C 1
ATOM 665 O O . PRO A 1 90 ? 4.443 0.613 -17.994 1.00 94.88 90 PRO A O 1
ATOM 668 N N . ALA A 1 91 ? 6.069 1.791 -16.994 1.00 96.50 91 ALA A N 1
ATOM 669 C CA . ALA A 1 91 ? 7.153 0.825 -17.162 1.00 96.50 91 ALA A CA 1
ATOM 670 C C . ALA A 1 91 ? 7.942 0.660 -15.845 1.00 96.50 91 ALA A C 1
ATOM 672 O O . ALA A 1 91 ? 9.123 1.013 -15.773 1.00 96.50 91 ALA A O 1
ATOM 673 N N . PRO A 1 92 ? 7.309 0.113 -14.790 1.00 96.94 92 PRO A N 1
ATOM 674 C CA . PRO A 1 92 ? 7.873 0.142 -13.453 1.00 96.94 92 PRO A CA 1
ATOM 675 C C . PRO A 1 92 ? 9.089 -0.780 -13.336 1.00 96.94 92 PRO A C 1
ATOM 677 O O . PRO A 1 92 ? 9.139 -1.884 -13.884 1.00 96.94 92 PRO A O 1
ATOM 680 N N . THR A 1 93 ? 10.072 -0.334 -12.563 1.00 97.44 93 THR A N 1
ATOM 681 C CA . THR A 1 93 ? 11.273 -1.098 -12.219 1.00 97.44 93 THR A CA 1
ATOM 682 C C . THR A 1 93 ? 11.352 -1.290 -10.705 1.00 97.44 93 THR A C 1
ATOM 684 O O . THR A 1 93 ? 10.555 -0.744 -9.943 1.00 97.44 93 THR A O 1
ATOM 687 N N . LYS A 1 94 ? 12.285 -2.123 -10.235 1.00 97.94 94 LYS A N 1
ATOM 688 C CA . LYS A 1 94 ? 12.525 -2.273 -8.792 1.00 97.94 94 LYS A CA 1
ATOM 689 C C . LYS A 1 94 ? 12.939 -0.914 -8.220 1.00 97.94 94 LYS A C 1
ATOM 691 O O . LYS A 1 94 ? 13.844 -0.296 -8.771 1.00 97.94 94 LYS A O 1
ATOM 696 N N . GLY A 1 95 ? 12.307 -0.467 -7.137 1.00 96.56 95 GLY A N 1
ATOM 697 C CA . GLY A 1 95 ? 12.590 0.854 -6.568 1.00 96.56 95 GLY A CA 1
ATOM 698 C C . GLY A 1 95 ? 11.826 2.018 -7.198 1.00 96.56 95 GLY A C 1
ATOM 699 O O . GLY A 1 95 ? 12.098 3.159 -6.838 1.00 96.56 95 GLY A O 1
ATOM 700 N N . SER A 1 96 ? 10.861 1.771 -8.094 1.00 97.38 96 SER A N 1
ATOM 701 C CA . SER A 1 96 ? 10.022 2.836 -8.670 1.00 97.38 96 SER A CA 1
ATOM 702 C C . SER A 1 96 ? 9.171 3.573 -7.626 1.00 97.38 96 SER A C 1
ATOM 704 O O . SER A 1 96 ? 8.701 4.670 -7.900 1.00 97.38 96 SER A O 1
ATOM 706 N N . TRP A 1 97 ? 8.991 3.015 -6.427 1.00 98.19 97 TRP A N 1
ATOM 707 C CA . TRP A 1 97 ? 8.424 3.707 -5.265 1.00 98.19 97 TRP A CA 1
ATOM 708 C C . TRP A 1 97 ? 9.091 3.232 -3.968 1.00 98.19 97 TRP A C 1
ATOM 710 O O . TRP A 1 97 ? 9.777 2.211 -3.953 1.00 98.19 97 TRP A O 1
ATOM 720 N N . GLY A 1 98 ? 8.926 3.972 -2.872 1.00 96.44 98 GLY A N 1
ATOM 721 C CA . GLY A 1 98 ? 9.682 3.742 -1.637 1.00 96.44 98 GLY A CA 1
ATOM 722 C C . GLY A 1 98 ? 9.208 2.549 -0.803 1.00 96.44 98 GLY A C 1
ATOM 723 O O . GLY A 1 98 ? 9.982 2.030 -0.001 1.00 96.44 98 GLY A O 1
ATOM 724 N N . GLY A 1 99 ? 7.979 2.076 -1.017 1.00 97.25 99 GLY A N 1
ATOM 725 C CA . GLY A 1 99 ? 7.426 0.928 -0.305 1.00 97.25 99 GLY A CA 1
ATOM 726 C C . GLY A 1 99 ? 6.521 1.263 0.878 1.00 97.25 99 GLY A C 1
ATOM 727 O O . GLY A 1 99 ? 6.148 2.418 1.107 1.00 97.25 99 GLY A O 1
ATOM 728 N N . ILE A 1 100 ? 6.158 0.222 1.632 1.00 97.19 100 ILE A N 1
ATOM 729 C CA . ILE A 1 100 ? 5.395 0.346 2.879 1.00 97.19 100 ILE A CA 1
ATOM 730 C C . ILE A 1 100 ? 6.379 0.361 4.046 1.00 97.19 100 ILE A C 1
ATOM 732 O O . ILE A 1 100 ? 7.079 -0.623 4.281 1.00 97.19 100 ILE A O 1
ATOM 736 N N . VAL A 1 101 ? 6.400 1.455 4.799 1.00 94.69 101 VAL A N 1
ATOM 737 C CA . VAL A 1 101 ? 7.233 1.621 5.993 1.00 94.69 101 VAL A CA 1
ATOM 738 C C . VAL A 1 101 ? 6.321 1.582 7.210 1.00 94.69 101 VAL A C 1
ATOM 740 O O . VAL A 1 101 ? 5.488 2.466 7.393 1.00 94.69 101 VAL A O 1
ATOM 743 N N . A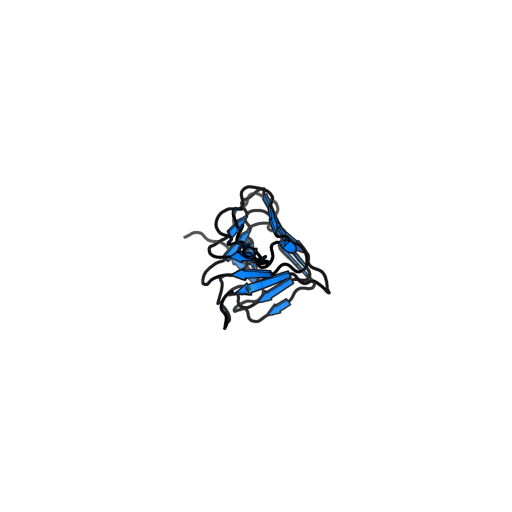LA A 1 102 ? 6.453 0.556 8.047 1.00 92.75 102 ALA A N 1
ATOM 744 C CA . ALA A 1 102 ? 5.581 0.326 9.194 1.00 92.75 102 ALA A CA 1
ATOM 745 C C . ALA A 1 102 ? 6.354 0.349 10.525 1.00 92.75 102 ALA A C 1
ATOM 747 O O . ALA A 1 102 ? 6.723 -0.711 11.037 1.00 92.75 102 ALA A O 1
ATOM 748 N N . PRO A 1 103 ? 6.595 1.546 11.098 1.00 89.31 103 PRO A N 1
ATOM 749 C CA . PRO A 1 103 ? 7.013 1.688 12.492 1.00 89.31 103 PRO A CA 1
ATOM 750 C C . PRO A 1 103 ? 5.911 1.331 13.504 1.00 89.31 103 PRO A C 1
ATOM 752 O O . PRO A 1 103 ? 6.205 0.983 14.643 1.00 89.31 103 PRO A O 1
ATOM 755 N N . GLY A 1 104 ? 4.644 1.429 13.095 1.00 88.81 104 GLY A N 1
ATOM 756 C CA . GLY A 1 104 ? 3.464 1.007 13.846 1.00 88.81 104 GLY A CA 1
ATOM 757 C C . GLY A 1 104 ? 3.036 -0.432 13.532 1.00 88.81 104 GLY A C 1
ATOM 758 O O . GLY A 1 104 ? 3.845 -1.299 13.200 1.00 88.81 104 GLY A O 1
ATOM 759 N N . ALA A 1 105 ? 1.735 -0.713 13.639 1.00 90.94 105 ALA A N 1
ATOM 760 C CA . ALA A 1 105 ? 1.190 -2.053 13.412 1.00 90.94 105 ALA A CA 1
ATOM 761 C C . ALA A 1 105 ? 0.713 -2.242 11.965 1.00 90.94 105 ALA A C 1
ATOM 763 O O . ALA A 1 105 ? 0.028 -1.388 11.405 1.00 90.94 105 ALA A O 1
ATOM 764 N N . ALA A 1 106 ? 0.973 -3.409 11.375 1.00 94.25 106 ALA A N 1
ATOM 765 C CA . ALA A 1 106 ? 0.465 -3.743 10.047 1.00 94.25 106 ALA A CA 1
ATOM 766 C C . ALA A 1 106 ? -0.006 -5.198 9.985 1.00 94.25 106 ALA A C 1
ATOM 768 O O . ALA A 1 106 ? 0.723 -6.121 10.337 1.00 94.25 106 ALA A O 1
ATOM 769 N N . SER A 1 107 ? -1.229 -5.414 9.506 1.00 96.56 107 SER A N 1
ATOM 770 C CA . SER A 1 107 ? -1.774 -6.738 9.204 1.00 96.56 107 SER A CA 1
ATOM 771 C C . SER A 1 107 ? -2.093 -6.801 7.718 1.00 96.56 107 SER A C 1
ATOM 773 O O . SER A 1 107 ? -3.068 -6.199 7.265 1.00 96.56 107 SER A O 1
ATOM 775 N N . ILE A 1 108 ? -1.250 -7.514 6.973 1.00 98.31 10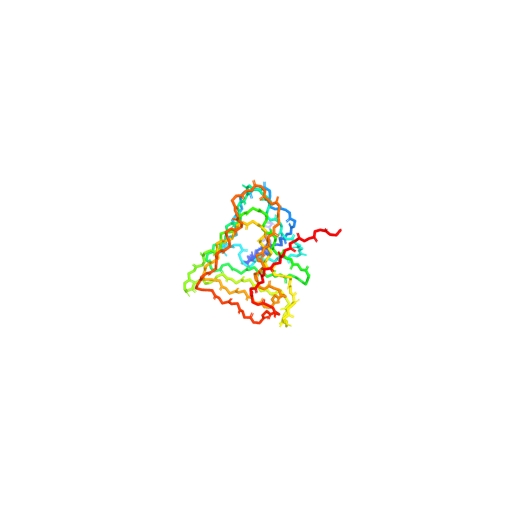8 ILE A N 1
ATOM 776 C CA . ILE A 1 108 ? -1.324 -7.636 5.519 1.00 98.31 108 ILE A CA 1
ATOM 777 C C . ILE A 1 108 ? -1.598 -9.097 5.163 1.00 98.31 108 ILE A C 1
ATOM 779 O O . ILE A 1 108 ? -0.860 -9.999 5.558 1.00 98.31 108 ILE A O 1
ATOM 783 N N . ARG A 1 109 ?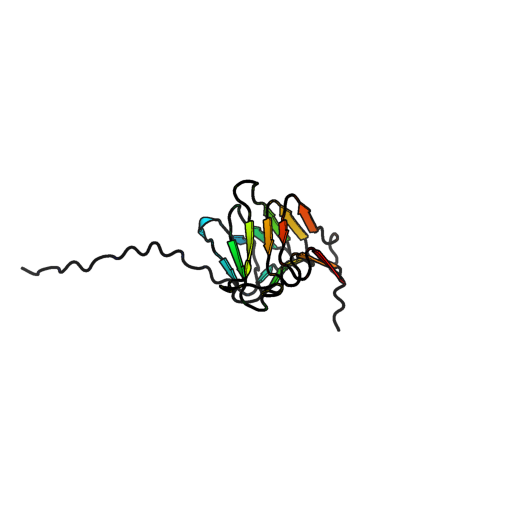 -2.668 -9.353 4.413 1.00 98.56 109 ARG A N 1
ATOM 784 C CA . ARG A 1 109 ? -3.015 -10.698 3.950 1.00 98.56 109 ARG A CA 1
ATOM 785 C C . ARG A 1 109 ? -3.576 -10.654 2.540 1.00 98.56 109 ARG A C 1
ATOM 787 O O . ARG A 1 109 ? -4.340 -9.746 2.226 1.00 98.56 109 ARG A O 1
ATOM 794 N N . PHE A 1 110 ? -3.215 -11.641 1.719 1.00 98.69 110 PHE A N 1
ATOM 795 C CA . PHE A 1 110 ? -3.619 -11.713 0.312 1.00 98.69 110 PHE A CA 1
ATOM 796 C C . PHE A 1 110 ? -3.320 -10.417 -0.463 1.00 98.69 110 PHE A C 1
ATOM 798 O O . PHE A 1 110 ? -4.142 -9.918 -1.225 1.00 98.69 110 PHE A O 1
ATOM 805 N N . ALA A 1 111 ? -2.125 -9.861 -0.265 1.00 98.69 111 ALA A N 1
ATOM 806 C CA . ALA A 1 111 ? -1.658 -8.687 -0.995 1.00 98.69 111 ALA A CA 1
ATOM 807 C C . ALA A 1 111 ? -0.558 -9.050 -1.999 1.00 98.69 111 ALA A C 1
ATOM 809 O O . ALA A 1 111 ? 0.160 -10.041 -1.835 1.00 98.69 111 ALA A O 1
ATOM 810 N N . THR A 1 112 ? -0.410 -8.237 -3.034 1.00 98.75 112 THR A N 1
ATOM 811 C CA . THR A 1 112 ? 0.753 -8.214 -3.918 1.00 98.75 112 THR A CA 1
ATOM 812 C C . THR A 1 112 ? 1.437 -6.866 -3.741 1.00 98.75 112 THR A C 1
ATOM 814 O O . THR A 1 112 ? 0.816 -5.832 -3.966 1.00 98.75 112 THR A O 1
ATOM 817 N N . ILE A 1 113 ? 2.700 -6.886 -3.322 1.00 98.75 113 ILE A N 1
ATOM 818 C CA . ILE A 1 113 ? 3.537 -5.694 -3.185 1.00 98.75 113 ILE A CA 1
ATOM 819 C C . ILE A 1 113 ? 4.680 -5.817 -4.185 1.00 98.75 113 ILE A C 1
ATOM 821 O O . ILE A 1 113 ? 5.494 -6.746 -4.083 1.00 98.75 113 ILE A O 1
ATOM 825 N N . GLU A 1 114 ? 4.735 -4.906 -5.151 1.00 98.69 114 GLU A N 1
ATOM 826 C CA . GLU A 1 114 ? 5.694 -4.982 -6.251 1.00 98.69 114 GLU A CA 1
ATOM 827 C C . GLU A 1 114 ? 6.264 -3.631 -6.689 1.00 98.69 114 GLU A C 1
ATOM 829 O O . GLU A 1 114 ? 5.655 -2.583 -6.487 1.00 98.69 114 GLU A O 1
ATOM 834 N N . HIS A 1 115 ? 7.451 -3.669 -7.304 1.00 98.56 115 HIS A N 1
ATOM 835 C CA . HIS A 1 115 ? 8.180 -2.506 -7.833 1.00 98.56 115 HIS A CA 1
ATOM 836 C C . HIS A 1 115 ? 8.596 -1.468 -6.778 1.00 98.56 115 HIS A C 1
ATOM 838 O O . HIS A 1 115 ? 9.008 -0.362 -7.121 1.00 98.56 115 HIS A O 1
ATOM 844 N N . ALA A 1 116 ? 8.538 -1.831 -5.497 1.00 98.12 116 ALA A N 1
ATOM 845 C CA . ALA A 1 116 ? 9.025 -1.011 -4.398 1.00 98.12 116 ALA A CA 1
ATOM 846 C C . ALA A 1 116 ? 10.549 -1.105 -4.271 1.00 98.12 116 ALA A C 1
ATOM 848 O O . ALA A 1 116 ? 11.169 -2.076 -4.723 1.00 98.12 116 ALA A O 1
ATOM 849 N N . ASP A 1 117 ? 11.157 -0.145 -3.584 1.00 96.38 117 ASP A N 1
ATOM 850 C CA . ASP A 1 117 ? 12.499 -0.325 -3.048 1.00 96.38 117 ASP A CA 1
ATOM 851 C C . ASP A 1 117 ? 12.444 -1.400 -1.960 1.00 96.38 117 ASP A C 1
ATOM 853 O O . ASP A 1 117 ? 12.903 -2.522 -2.166 1.00 96.38 117 ASP A O 1
ATOM 857 N N . SER A 1 118 ? 11.750 -1.127 -0.859 1.00 95.50 118 SER A N 1
ATOM 858 C CA . SER A 1 118 ? 11.465 -2.123 0.174 1.00 95.50 118 SER A CA 1
ATOM 859 C C . SER A 1 118 ? 9.973 -2.426 0.197 1.00 95.50 118 SER A C 1
ATOM 861 O O . SER A 1 118 ? 9.192 -1.580 0.600 1.00 95.50 118 SER A O 1
ATOM 863 N N . GLY A 1 119 ? 9.550 -3.623 -0.225 1.00 96.69 119 GLY A N 1
ATOM 864 C CA . GLY A 1 119 ? 8.121 -3.963 -0.299 1.00 96.69 119 GLY A CA 1
ATOM 865 C C . GLY A 1 119 ? 7.393 -3.713 1.025 1.00 96.69 119 GLY A C 1
ATOM 866 O O . GLY A 1 119 ? 6.407 -2.980 1.081 1.00 96.69 119 GLY A O 1
ATOM 867 N N . LEU A 1 120 ? 7.931 -4.273 2.105 1.00 95.69 120 LEU A N 1
ATOM 868 C CA . LEU A 1 120 ? 7.496 -3.990 3.466 1.00 95.69 120 LEU A CA 1
ATOM 869 C C . LEU A 1 120 ? 8.724 -3.833 4.361 1.00 95.69 120 LEU A C 1
ATOM 871 O O . LEU A 1 120 ? 9.495 -4.780 4.504 1.00 95.69 120 LEU A O 1
ATOM 875 N N . SER A 1 121 ? 8.898 -2.664 4.966 1.00 92.44 121 SER A N 1
ATOM 876 C CA . SER A 1 121 ? 9.881 -2.443 6.024 1.00 92.44 121 SER A CA 1
ATOM 877 C C . SER A 1 121 ? 9.167 -2.359 7.368 1.00 92.44 121 SER A C 1
ATOM 879 O O . SER A 1 121 ? 8.295 -1.510 7.563 1.00 92.44 121 SER A O 1
ATOM 881 N N . ALA A 1 122 ? 9.511 -3.261 8.285 1.00 85.69 122 ALA A N 1
ATOM 882 C CA . ALA A 1 122 ? 9.171 -3.106 9.691 1.00 85.69 122 ALA A CA 1
ATOM 883 C C . ALA A 1 122 ? 10.242 -2.223 10.335 1.00 85.69 122 ALA A C 1
ATOM 885 O O . ALA A 1 122 ? 11.429 -2.540 10.280 1.00 85.69 122 ALA A O 1
ATOM 886 N N . ALA A 1 123 ? 9.826 -1.121 10.944 1.00 70.50 123 ALA A N 1
ATOM 887 C CA . ALA A 1 123 ? 10.746 -0.202 11.590 1.00 70.50 123 ALA A CA 1
ATOM 888 C C . ALA A 1 123 ? 10.681 -0.373 13.108 1.00 70.50 123 ALA A C 1
ATOM 890 O O . ALA A 1 123 ? 9.617 -0.257 13.709 1.00 70.50 123 ALA A O 1
ATOM 891 N N . GLY A 1 124 ? 11.821 -0.664 13.732 1.00 59.72 124 GLY A N 1
ATOM 892 C CA . GLY A 1 124 ? 11.948 -0.679 15.187 1.00 59.72 124 GLY A CA 1
ATOM 893 C C . GLY A 1 124 ? 12.565 0.625 15.680 1.00 59.72 124 GLY A C 1
ATOM 894 O O . GLY A 1 124 ? 13.682 0.953 15.282 1.00 59.72 124 GLY A O 1
ATOM 895 N N . GLY A 1 125 ? 11.863 1.355 16.548 1.00 52.75 125 GLY A N 1
ATOM 896 C CA . GLY A 1 125 ? 12.393 2.563 17.186 1.00 52.75 125 GLY A CA 1
ATOM 897 C C . GLY A 1 125 ? 11.351 3.318 18.016 1.00 52.75 125 GLY A C 1
ATOM 898 O O . GLY A 1 125 ? 10.346 3.765 17.483 1.00 52.75 125 GLY A O 1
ATOM 899 N N . PHE A 1 126 ? 11.611 3.428 19.322 1.00 52.84 126 PHE A N 1
ATOM 900 C CA . PHE A 1 126 ? 11.096 4.398 20.310 1.00 52.84 126 PHE A CA 1
ATOM 901 C C . PHE A 1 126 ? 9.588 4.684 20.470 1.00 52.84 126 PHE A C 1
ATOM 903 O O . PHE A 1 126 ? 9.251 5.561 21.264 1.00 52.84 126 PHE A O 1
ATOM 910 N N . PHE A 1 127 ? 8.661 3.968 19.833 1.00 52.62 127 PHE A N 1
ATOM 911 C CA . PHE A 1 127 ? 7.250 4.096 20.217 1.00 52.62 127 PHE A CA 1
ATOM 912 C C . PHE A 1 127 ? 7.013 3.361 21.540 1.00 52.62 127 PHE A C 1
ATOM 914 O O . PHE A 1 127 ? 7.143 2.141 21.609 1.00 52.62 127 PHE A O 1
ATOM 921 N N . ASP A 1 128 ? 6.684 4.118 22.589 1.00 49.53 128 ASP A N 1
ATOM 922 C CA . ASP A 1 128 ? 6.295 3.648 23.927 1.00 49.53 128 ASP A CA 1
ATOM 923 C C . ASP A 1 128 ? 4.902 2.977 23.884 1.00 49.53 128 ASP A C 1
ATOM 925 O O . ASP A 1 128 ? 3.924 3.412 24.489 1.00 49.53 128 ASP A O 1
ATOM 929 N N . GLY A 1 129 ? 4.787 1.950 23.043 1.00 53.34 129 GLY A N 1
ATOM 930 C CA . GLY A 1 129 ? 3.587 1.176 22.763 1.00 53.34 129 GLY A CA 1
ATOM 931 C C . GLY A 1 129 ? 3.933 -0.302 22.560 1.00 53.34 129 GLY A C 1
ATOM 932 O O . GLY A 1 129 ? 5.111 -0.661 22.492 1.00 53.34 129 GLY A O 1
ATOM 933 N N . PRO A 1 130 ? 2.928 -1.197 22.490 1.00 54.00 130 PRO A N 1
ATOM 934 C CA . PRO A 1 130 ? 3.183 -2.603 22.195 1.00 54.00 130 PRO A CA 1
ATOM 935 C C . PRO A 1 130 ? 3.990 -2.690 20.895 1.00 54.00 130 PRO A C 1
ATOM 937 O O . PRO A 1 130 ? 3.640 -2.020 19.925 1.00 54.00 130 PRO A O 1
ATOM 940 N N . PHE A 1 131 ? 5.080 -3.468 20.920 1.00 56.78 131 PHE A N 1
ATOM 941 C CA . PHE A 1 131 ? 6.036 -3.640 19.820 1.00 56.78 131 PHE A CA 1
ATOM 942 C C . PHE A 1 131 ? 5.354 -3.637 18.443 1.00 56.78 131 PHE A C 1
ATOM 944 O O . PHE A 1 131 ? 4.258 -4.190 18.331 1.00 56.78 131 PHE A O 1
ATOM 951 N N . PRO A 1 132 ? 5.976 -3.090 17.382 1.00 64.06 132 PRO A N 1
ATOM 952 C CA . PRO A 1 132 ? 5.395 -3.131 16.045 1.00 64.06 132 PRO A CA 1
ATOM 953 C C . PRO A 1 132 ? 5.043 -4.573 15.660 1.00 64.06 132 PRO A C 1
ATOM 955 O O . PRO A 1 132 ? 5.904 -5.402 15.367 1.00 64.06 132 PRO A O 1
ATOM 958 N N . HIS A 1 133 ? 3.748 -4.889 15.685 1.00 81.12 133 HIS A N 1
ATOM 959 C CA . HIS A 1 133 ? 3.232 -6.176 15.244 1.00 81.12 133 HIS A CA 1
ATOM 960 C C . HIS A 1 133 ? 2.954 -6.068 13.749 1.00 81.12 133 HIS A C 1
ATOM 962 O O . HIS A 1 133 ? 1.846 -5.737 13.318 1.00 81.12 133 HIS A O 1
ATOM 968 N N . VAL A 1 134 ? 3.991 -6.330 12.957 1.00 90.00 134 VAL A N 1
ATOM 969 C CA . VAL A 1 134 ? 3.890 -6.460 11.505 1.00 90.00 134 VAL A CA 1
ATOM 970 C C . VAL A 1 134 ? 3.688 -7.933 11.168 1.00 90.00 134 VAL A C 1
ATOM 972 O O . VAL A 1 134 ? 4.546 -8.773 11.420 1.00 90.00 134 VAL A O 1
ATOM 975 N N . THR A 1 135 ? 2.523 -8.263 10.620 1.00 93.12 135 THR A N 1
ATOM 976 C CA . THR A 1 135 ? 2.193 -9.602 10.126 1.00 93.12 135 THR A CA 1
ATOM 977 C C . THR A 1 135 ? 1.888 -9.522 8.643 1.00 93.12 135 THR A C 1
ATOM 979 O O . THR A 1 135 ? 1.026 -8.746 8.227 1.00 93.12 135 THR A O 1
ATOM 982 N N . ILE A 1 136 ? 2.549 -10.372 7.863 1.00 95.31 136 ILE A N 1
ATOM 983 C CA . ILE A 1 136 ? 2.230 -10.597 6.460 1.00 95.31 136 ILE A CA 1
ATOM 984 C C . ILE A 1 136 ? 2.062 -12.094 6.199 1.00 95.31 136 ILE A C 1
ATOM 986 O O . ILE A 1 136 ? 2.918 -12.895 6.567 1.00 95.31 136 ILE A O 1
ATOM 990 N N . SER A 1 137 ? 0.944 -12.484 5.595 1.00 97.56 137 SER A N 1
ATOM 991 C CA . SER A 1 137 ? 0.655 -13.881 5.251 1.00 97.56 137 SER A CA 1
ATOM 992 C C . SER A 1 137 ? -0.083 -13.985 3.919 1.00 97.56 137 SER A C 1
ATOM 994 O O . SER A 1 137 ? -0.681 -13.014 3.451 1.00 97.56 137 SER A O 1
ATOM 996 N N . ASP A 1 138 ? 0.003 -15.141 3.256 1.00 98.25 138 ASP A N 1
ATOM 997 C CA . ASP A 1 138 ? -0.669 -15.424 1.972 1.00 98.25 138 ASP A CA 1
ATOM 998 C C . ASP A 1 138 ? -0.423 -14.352 0.878 1.00 98.25 138 ASP A C 1
ATOM 1000 O O . ASP A 1 138 ? -1.231 -14.125 -0.030 1.00 98.25 138 ASP A O 1
ATOM 1004 N N . SER A 1 139 ? 0.705 -13.644 0.986 1.00 98.31 139 SER A N 1
ATOM 1005 C CA . SER A 1 139 ? 1.029 -12.438 0.224 1.00 98.31 139 SER A CA 1
ATOM 1006 C C . SER A 1 139 ? 2.247 -12.646 -0.671 1.00 98.31 139 SER A C 1
ATOM 1008 O O . SER A 1 139 ? 3.099 -13.487 -0.395 1.00 98.31 139 SER A O 1
ATOM 1010 N N . LEU A 1 140 ? 2.319 -11.878 -1.756 1.00 97.94 140 LEU A N 1
ATOM 1011 C CA . LEU A 1 140 ? 3.399 -11.931 -2.733 1.00 97.94 140 LEU A CA 1
ATOM 1012 C C . LEU A 1 140 ? 4.203 -10.637 -2.657 1.00 97.94 140 LEU A C 1
ATOM 1014 O O . LEU A 1 140 ? 3.659 -9.554 -2.853 1.00 97.94 140 LEU A O 1
ATOM 1018 N N . LEU A 1 141 ? 5.503 -10.760 -2.411 1.00 98.12 141 LEU A N 1
ATOM 1019 C CA . LEU A 1 141 ? 6.457 -9.660 -2.481 1.00 98.12 141 LEU A CA 1
ATOM 1020 C C . LEU A 1 141 ? 7.403 -9.988 -3.626 1.00 98.12 141 LEU A C 1
ATOM 1022 O O . LEU A 1 141 ? 8.236 -10.887 -3.511 1.00 98.12 141 LEU A O 1
ATOM 1026 N N . ARG A 1 142 ? 7.222 -9.319 -4.763 1.00 98.12 142 ARG A N 1
ATOM 1027 C CA . ARG A 1 142 ? 7.935 -9.629 -6.009 1.00 98.12 142 ARG A CA 1
ATOM 1028 C C . ARG A 1 142 ? 8.398 -8.353 -6.679 1.00 98.12 142 ARG A C 1
ATOM 1030 O O . ARG A 1 142 ? 7.798 -7.313 -6.480 1.00 98.12 142 ARG A O 1
ATOM 1037 N N . ASN A 1 143 ? 9.446 -8.427 -7.491 1.00 98.12 143 ASN A N 1
ATOM 1038 C CA . ASN A 1 143 ? 9.969 -7.266 -8.221 1.00 98.12 143 ASN A CA 1
ATOM 1039 C C . ASN A 1 143 ? 10.252 -6.041 -7.331 1.00 98.12 143 ASN A C 1
ATOM 1041 O O . ASN A 1 143 ? 10.210 -4.919 -7.814 1.00 98.12 143 ASN A O 1
ATOM 1045 N N . ASN A 1 144 ? 10.559 -6.253 -6.052 1.00 97.94 144 ASN A N 1
ATOM 1046 C CA . ASN A 1 144 ? 11.062 -5.210 -5.166 1.00 97.94 144 ASN A CA 1
ATOM 1047 C C . ASN A 1 144 ? 12.595 -5.280 -5.127 1.00 97.94 144 ASN A C 1
ATOM 1049 O O . ASN A 1 144 ? 13.164 -6.345 -5.413 1.00 97.94 144 ASN A O 1
ATOM 1053 N N . THR A 1 145 ? 13.273 -4.190 -4.759 1.00 97.62 145 THR A N 1
ATOM 1054 C CA . THR A 1 145 ? 14.715 -4.248 -4.448 1.00 97.62 145 THR A CA 1
ATOM 1055 C C . THR A 1 145 ? 14.941 -5.163 -3.242 1.00 97.62 145 THR A C 1
ATOM 1057 O O . THR A 1 145 ? 15.801 -6.044 -3.275 1.00 97.62 145 THR A O 1
ATOM 1060 N N . ARG A 1 146 ? 14.100 -5.017 -2.213 1.00 96.00 146 ARG A N 1
ATOM 1061 C CA . ARG A 1 146 ? 14.016 -5.851 -1.010 1.00 96.00 146 ARG A CA 1
ATOM 1062 C C . ARG A 1 146 ? 12.568 -6.292 -0.814 1.00 96.00 146 ARG A C 1
ATOM 1064 O O . ARG A 1 146 ? 11.647 -5.490 -0.927 1.00 96.00 146 ARG A O 1
ATOM 1071 N N . GLY A 1 147 ? 12.348 -7.576 -0.530 1.00 92.44 147 GLY A N 1
ATOM 1072 C CA . GLY A 1 147 ? 11.005 -8.094 -0.246 1.00 92.44 147 GLY A CA 1
ATOM 1073 C C . GLY A 1 147 ? 10.493 -7.568 1.092 1.00 92.44 147 GLY A C 1
ATOM 1074 O O . GLY A 1 147 ? 9.605 -6.723 1.135 1.00 92.44 147 GLY A O 1
ATOM 1075 N N . PHE A 1 148 ? 11.104 -8.050 2.169 1.00 91.44 148 PHE A N 1
ATOM 1076 C CA . PHE A 1 148 ? 10.878 -7.590 3.532 1.00 91.44 148 PHE A CA 1
ATOM 1077 C C . PHE A 1 148 ? 12.188 -7.038 4.098 1.00 91.44 148 PHE A C 1
ATOM 1079 O O . PHE A 1 148 ? 13.246 -7.631 3.869 1.00 91.44 148 PHE A O 1
ATOM 1086 N N . ALA A 1 149 ? 12.117 -5.928 4.822 1.00 86.81 149 ALA A N 1
ATOM 1087 C CA . ALA A 1 149 ? 13.241 -5.330 5.527 1.00 86.81 149 ALA A CA 1
ATOM 1088 C C . ALA A 1 149 ? 12.879 -5.091 6.997 1.00 86.81 149 ALA A C 1
ATOM 1090 O O . ALA A 1 149 ? 11.707 -4.943 7.349 1.00 86.81 149 ALA A O 1
ATOM 1091 N N . TYR A 1 150 ? 13.899 -5.068 7.848 1.00 81.81 150 TYR A N 1
ATOM 1092 C CA . TYR A 1 150 ? 13.791 -4.561 9.207 1.00 81.81 150 TYR A CA 1
ATOM 1093 C C . TYR A 1 150 ? 14.833 -3.464 9.371 1.00 81.81 150 TYR A C 1
ATOM 1095 O O . TYR A 1 150 ? 16.030 -3.754 9.347 1.00 81.81 150 TYR A O 1
ATOM 1103 N N . ASP A 1 151 ? 14.373 -2.227 9.519 1.00 69.94 151 ASP A N 1
ATOM 1104 C CA . ASP A 1 151 ? 15.244 -1.065 9.646 1.00 69.94 151 ASP A CA 1
ATOM 1105 C C . ASP A 1 151 ? 15.124 -0.513 11.071 1.00 69.94 151 ASP A C 1
ATOM 1107 O O . ASP A 1 151 ? 14.042 -0.150 11.537 1.00 69.94 151 ASP A O 1
ATOM 1111 N N . ALA A 1 152 ? 16.239 -0.462 11.799 1.00 58.97 152 ALA A N 1
ATOM 1112 C CA . ALA A 1 152 ? 16.287 0.305 13.035 1.00 58.97 152 ALA A CA 1
ATOM 1113 C C . ALA A 1 152 ? 16.295 1.786 12.642 1.00 58.97 152 ALA A C 1
ATOM 1115 O O . ALA A 1 152 ? 17.263 2.252 12.037 1.00 58.97 152 ALA A O 1
ATOM 1116 N N . TYR A 1 153 ? 15.222 2.519 12.940 1.00 53.94 153 TYR A N 1
ATOM 1117 C CA . TYR A 1 153 ? 15.224 3.967 12.740 1.00 53.94 153 TYR A CA 1
ATOM 1118 C C . TYR A 1 153 ? 16.198 4.575 13.754 1.00 53.94 153 TYR A C 1
ATOM 1120 O O . TYR A 1 153 ? 15.918 4.628 14.950 1.00 53.94 153 TYR A O 1
ATOM 1128 N N . VAL A 1 154 ? 17.362 4.999 13.271 1.00 48.09 154 VAL A N 1
ATOM 1129 C CA . VAL A 1 154 ? 18.274 5.877 14.003 1.00 48.09 154 VAL A CA 1
ATOM 1130 C C . VAL A 1 154 ? 18.105 7.245 13.356 1.00 48.09 154 VAL A C 1
ATOM 1132 O O . VAL A 1 154 ? 18.550 7.437 12.226 1.00 48.09 154 VAL A O 1
ATOM 1135 N N . GLU A 1 155 ? 17.396 8.168 14.007 1.00 47.62 155 GLU A N 1
ATOM 1136 C CA . GLU A 1 155 ? 17.442 9.567 13.573 1.00 47.62 155 GLU A CA 1
ATOM 1137 C C . GLU A 1 155 ? 18.888 10.061 13.729 1.00 47.62 155 GLU A C 1
ATOM 1139 O O . GLU A 1 155 ? 19.495 9.890 14.790 1.00 47.62 155 GLU A O 1
ATOM 1144 N N . SER A 1 156 ? 19.456 10.599 12.648 1.00 43.81 156 SER A N 1
ATOM 1145 C CA . SER A 1 156 ? 20.700 11.373 12.671 1.00 43.81 156 SER A CA 1
ATOM 1146 C C . SER A 1 156 ? 20.410 12.833 12.970 1.00 43.81 156 SER A C 1
ATOM 1148 O O . SER A 1 156 ? 19.520 13.362 12.262 1.00 43.81 156 SER A O 1
#